Protein AF-0000000085010156 (afdb_homodimer)

pLDDT: mean 88.17, std 17.46, range [31.16, 98.5]

Sequence (154 aa):
MPATDALQPPLTKAERQICKEYGGWTNFMQSMGLKPWDSDDAEEGKAILAAFAMRDKEEEDKAANNKTNSSSGSKSGMPATDALQPPLTKAERQICKEYGGWTNFMQSMGLKPWDSDDAEEGKAILAAFAMRDKEEEDKAANNKTNSSSGSKSG

Secondary structure (DSSP, 8-state):
--GGGGGPPP--HHHHHHHHHTTSHHHHHHHTT--TTSHHHHHHHHHHHHHHHHHHHHHHHHHHHHHHHHGGGG---/--GGGGGPPP--HHHHHHHHHTTSHHHHHHHTT--TTSHHHHHHHHHHHHHHHHHHHHHHHHHHHHHHHHHGGG---

Structure (mmCIF, N/CA/C/O backbone):
data_AF-0000000085010156-model_v1
#
loop_
_entity.id
_entity.type
_entity.pdbx_description
1 polymer 'Extracellular metalloproteinase 3'
#
loop_
_atom_site.group_PDB
_atom_site.id
_atom_site.type_symbol
_atom_site.label_atom_id
_atom_site.label_alt_id
_atom_site.label_comp_id
_atom_site.label_asym_id
_atom_site.label_entity_id
_atom_site.label_seq_id
_atom_site.pdbx_PDB_ins_code
_atom_site.Cartn_x
_atom_site.Cartn_y
_atom_site.Cartn_z
_atom_site.occupancy
_atom_site.B_iso_or_equiv
_atom_site.auth_seq_id
_atom_site.auth_comp_id
_atom_site.auth_asym_id
_atom_site.auth_atom_id
_atom_site.pdbx_PDB_model_num
ATOM 1 N N . MET A 1 1 ? -19.438 7.496 12.156 1 80.25 1 MET A N 1
ATOM 2 C CA . MET A 1 1 ? -18.656 6.602 11.312 1 80.25 1 MET A CA 1
ATOM 3 C C . MET A 1 1 ? -19.547 5.867 10.32 1 80.25 1 MET A C 1
ATOM 5 O O . MET A 1 1 ? -20.656 5.469 10.648 1 80.25 1 MET A O 1
ATOM 9 N N . PRO A 1 2 ? -19.047 5.82 9.031 1 91.06 2 PRO A N 1
ATOM 10 C CA . PRO A 1 2 ? -19.891 5.09 8.078 1 91.06 2 PRO A CA 1
ATOM 11 C C . PRO A 1 2 ? -20.203 3.668 8.539 1 91.06 2 PRO A C 1
ATOM 13 O O . PRO A 1 2 ? -19.391 3.051 9.234 1 91.06 2 PRO A O 1
ATOM 16 N N . ALA A 1 3 ? -21.344 3.184 8.211 1 92.25 3 ALA A N 1
ATOM 17 C CA . ALA A 1 3 ? -21.781 1.85 8.609 1 92.25 3 ALA A CA 1
ATOM 18 C C . ALA A 1 3 ? -20.766 0.791 8.195 1 92.25 3 ALA A C 1
ATOM 20 O O . ALA A 1 3 ? -20.609 -0.225 8.875 1 92.25 3 ALA A O 1
ATOM 21 N N . THR A 1 4 ? -20.094 1.095 7.121 1 96 4 THR A N 1
ATOM 22 C CA . THR A 1 4 ? -19.172 0.103 6.57 1 96 4 THR A CA 1
ATOM 23 C C . THR A 1 4 ? -17.906 0.024 7.406 1 96 4 THR A C 1
ATOM 25 O O . THR A 1 4 ? -17.109 -0.902 7.246 1 96 4 THR A O 1
ATOM 28 N N . ASP A 1 5 ? -17.734 0.891 8.352 1 96.5 5 ASP A N 1
ATOM 29 C CA . ASP A 1 5 ? -16.625 0.756 9.289 1 96.5 5 ASP A CA 1
ATOM 30 C C . ASP A 1 5 ? -16.734 -0.538 10.094 1 96.5 5 ASP A C 1
ATOM 32 O O . ASP A 1 5 ? -15.734 -1.066 10.57 1 96.5 5 ASP A O 1
ATOM 36 N N . ALA A 1 6 ? -17.969 -1.001 10.18 1 96.38 6 ALA A N 1
ATOM 37 C CA . ALA A 1 6 ? -18.203 -2.238 10.922 1 96.38 6 ALA A CA 1
ATOM 38 C C . ALA A 1 6 ? -17.625 -3.439 10.172 1 96.38 6 ALA A C 1
ATOM 40 O O . ALA A 1 6 ? -17.484 -4.523 10.75 1 96.38 6 ALA A O 1
ATOM 41 N N . LEU A 1 7 ? -17.266 -3.268 8.906 1 97.12 7 LEU A N 1
ATOM 42 C CA . LEU A 1 7 ? -16.75 -4.344 8.07 1 97.12 7 LEU A CA 1
ATOM 43 C C . LEU A 1 7 ? -15.227 -4.395 8.148 1 97.12 7 LEU A C 1
ATOM 45 O O . LEU A 1 7 ? -14.594 -5.211 7.473 1 97.12 7 LEU A O 1
ATOM 49 N N . GLN A 1 8 ? -14.672 -3.605 9.023 1 97.38 8 GLN A N 1
ATOM 50 C CA . GLN A 1 8 ? -13.219 -3.553 9.164 1 97.38 8 GLN A CA 1
ATOM 51 C C . GLN A 1 8 ? -12.656 -4.914 9.555 1 97.38 8 GLN A C 1
ATOM 53 O O . GLN A 1 8 ? -13.109 -5.523 10.523 1 97.38 8 GLN A O 1
ATOM 58 N N . PRO A 1 9 ? -11.648 -5.406 8.781 1 97.69 9 PRO A N 1
ATOM 59 C CA . PRO A 1 9 ? -10.992 -6.652 9.18 1 97.69 9 PRO A CA 1
ATOM 60 C C . PRO A 1 9 ? -10.141 -6.492 10.438 1 97.69 9 PRO A C 1
ATOM 62 O O . PRO A 1 9 ? -9.945 -5.371 10.914 1 97.69 9 PRO A O 1
ATOM 65 N N . PRO A 1 10 ? -9.797 -7.582 11.047 1 97.38 10 PRO A N 1
ATOM 66 C CA . PRO A 1 10 ? -8.844 -7.449 12.156 1 97.38 10 PRO A CA 1
ATOM 67 C C . PRO A 1 10 ? -7.543 -6.766 11.734 1 97.38 10 PRO A C 1
ATOM 69 O O . PRO A 1 10 ? -6.969 -7.109 10.703 1 97.38 10 PRO A O 1
ATOM 72 N N . LEU A 1 11 ? -7.223 -5.844 12.523 1 98 11 LEU A N 1
ATOM 73 C CA . LEU A 1 11 ? -6.031 -5.055 12.219 1 98 11 LEU A CA 1
ATOM 74 C C . LEU A 1 11 ? -5.039 -5.113 13.375 1 98 11 LEU A C 1
ATOM 76 O O . LEU A 1 11 ? -5.438 -5.195 14.539 1 98 11 LEU A O 1
ATOM 80 N N . THR A 1 12 ? -3.748 -5.102 12.961 1 98 12 T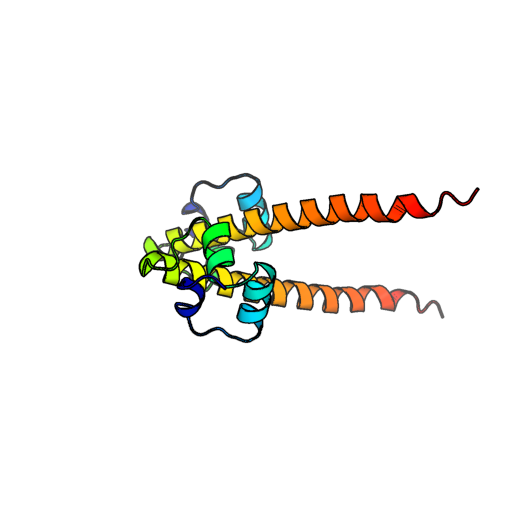HR A N 1
ATOM 81 C CA . THR A 1 12 ? -2.729 -4.859 13.977 1 98 12 THR A CA 1
ATOM 82 C C . THR A 1 12 ? -2.807 -3.428 14.492 1 98 12 THR A C 1
ATOM 84 O O . THR A 1 12 ? -3.533 -2.6 13.938 1 98 12 THR A O 1
ATOM 87 N N . LYS A 1 13 ? -2.033 -3.092 15.555 1 97.62 13 LYS A N 1
ATOM 88 C CA . LYS A 1 13 ? -1.999 -1.733 16.094 1 97.62 13 LYS A CA 1
ATOM 89 C C . LYS A 1 13 ? -1.5 -0.743 15.047 1 97.62 13 LYS A C 1
ATOM 91 O O . LYS A 1 13 ? -2.07 0.338 14.883 1 97.62 13 LYS A O 1
ATOM 96 N N . ALA A 1 14 ? -0.444 -1.107 14.336 1 97.62 14 ALA A N 1
ATOM 97 C CA . ALA A 1 14 ? 0.138 -0.242 13.312 1 97.62 14 ALA A CA 1
ATOM 98 C C . ALA A 1 14 ? -0.852 0.007 12.18 1 97.62 14 ALA A C 1
ATOM 100 O O . ALA A 1 14 ? -1.005 1.141 11.719 1 97.62 14 ALA A O 1
ATOM 101 N N . GLU A 1 15 ? -1.512 -1 11.766 1 98.44 15 GLU A N 1
ATOM 102 C CA . GLU A 1 15 ? -2.51 -0.891 10.711 1 98.44 15 GLU A CA 1
ATOM 103 C C . GLU A 1 15 ? -3.676 -0.005 11.133 1 98.44 15 GLU A C 1
ATOM 105 O O . GLU A 1 15 ? -4.164 0.811 10.352 1 98.44 15 GLU A O 1
ATOM 110 N N . ARG A 1 16 ? -4.098 -0.186 12.344 1 98 16 ARG A N 1
ATOM 111 C CA . ARG A 1 16 ? -5.207 0.59 12.883 1 98 16 ARG A CA 1
ATOM 112 C C . ARG A 1 16 ? -4.871 2.076 12.922 1 98 16 ARG A C 1
ATOM 114 O O . ARG A 1 16 ? -5.727 2.92 12.641 1 98 16 ARG A O 1
ATOM 121 N N . GLN A 1 17 ? -3.67 2.439 13.266 1 97.56 17 GLN A N 1
ATOM 122 C CA . GLN A 1 17 ? -3.236 3.832 13.305 1 97.56 17 GLN A CA 1
ATOM 123 C C . GLN A 1 17 ? -3.285 4.465 11.914 1 97.56 17 GLN A C 1
ATOM 125 O O . GLN A 1 17 ? -3.754 5.594 11.758 1 97.56 17 GLN A O 1
ATOM 130 N N . ILE A 1 18 ? -2.828 3.709 10.93 1 96.94 18 ILE A N 1
ATOM 131 C CA . ILE A 1 18 ? -2.861 4.207 9.555 1 96.94 18 ILE A CA 1
ATOM 132 C C . ILE A 1 18 ? -4.309 4.379 9.109 1 96.94 18 ILE A C 1
ATOM 134 O O . ILE A 1 18 ? -4.668 5.398 8.516 1 96.94 18 ILE A O 1
ATOM 138 N N . CYS A 1 19 ? -5.125 3.389 9.469 1 97 19 CYS A N 1
ATOM 139 C CA . CYS A 1 19 ? -6.539 3.449 9.117 1 97 19 CYS A CA 1
ATOM 140 C C . CYS A 1 19 ? -7.199 4.688 9.711 1 97 19 CYS A C 1
ATOM 142 O O . CYS A 1 19 ? -7.984 5.363 9.039 1 97 19 CYS A O 1
ATOM 144 N N . LYS A 1 20 ? -6.844 5.059 10.875 1 96.25 20 LYS A N 1
ATOM 145 C CA . LYS A 1 20 ? -7.395 6.219 11.57 1 96.25 20 LYS A CA 1
ATOM 146 C C . LYS A 1 20 ? -6.973 7.516 10.883 1 96.25 20 LYS A C 1
ATOM 148 O O . LYS A 1 20 ? -7.734 8.484 10.852 1 96.25 20 LYS A O 1
ATOM 153 N N . GLU A 1 21 ? -5.809 7.555 10.352 1 95.25 21 GLU A N 1
ATOM 154 C CA . GLU A 1 21 ? -5.312 8.734 9.656 1 95.25 21 GLU A CA 1
ATOM 155 C C . GLU A 1 21 ? -6.168 9.062 8.438 1 95.25 21 GLU A C 1
ATOM 157 O O . GLU A 1 21 ? -6.258 10.227 8.031 1 95.25 21 GLU A O 1
ATOM 162 N N . TYR A 1 22 ? -6.836 8.055 7.938 1 96.31 22 TYR A N 1
ATOM 163 C CA . TYR A 1 22 ? -7.723 8.25 6.793 1 96.31 22 TYR A CA 1
ATOM 164 C C . TYR A 1 22 ? -9.148 8.531 7.254 1 96.31 22 TYR A C 1
ATOM 166 O O . TYR A 1 22 ? -10.023 8.836 6.438 1 96.31 22 TYR A O 1
ATOM 174 N N . GLY A 1 23 ? -9.367 8.359 8.555 1 96.88 23 GLY A N 1
ATOM 175 C CA . GLY A 1 23 ? -10.695 8.586 9.094 1 96.88 23 GLY A CA 1
ATOM 176 C C . GLY A 1 23 ? -11.477 7.301 9.312 1 96.88 23 GLY A C 1
ATOM 177 O O . GLY A 1 23 ? -12.703 7.328 9.43 1 96.88 23 GLY A O 1
ATOM 178 N N . GLY A 1 24 ? -10.758 6.184 9.203 1 97.69 24 GLY A N 1
ATOM 179 C CA . GLY A 1 24 ? -11.398 4.898 9.406 1 97.69 24 GLY A CA 1
ATOM 180 C C . GLY A 1 24 ? -11.359 4.012 8.18 1 97.69 24 GLY A C 1
ATOM 181 O O . GLY A 1 24 ? -10.898 4.434 7.113 1 97.69 24 GLY A O 1
ATOM 182 N N . TRP A 1 25 ? -11.883 2.777 8.312 1 98.31 25 TRP A N 1
ATOM 183 C CA . TRP A 1 25 ? -11.805 1.737 7.289 1 98.31 25 TRP A CA 1
ATOM 184 C C . TRP A 1 25 ? -12.508 2.18 6.012 1 98.31 25 TRP A C 1
ATOM 186 O O . TRP A 1 25 ? -11.953 2.066 4.918 1 98.31 25 TRP A O 1
ATOM 196 N N . THR A 1 26 ? -13.641 2.727 6.156 1 98.25 26 THR A N 1
ATOM 197 C CA . THR A 1 26 ? -14.422 3.139 4.996 1 98.25 26 THR A CA 1
ATOM 198 C C . THR A 1 26 ? -13.688 4.223 4.211 1 98.25 26 THR A C 1
ATOM 200 O O . THR A 1 26 ? -13.562 4.133 2.988 1 98.25 26 THR A O 1
ATOM 203 N N . ASN A 1 27 ? -13.188 5.129 4.902 1 97.94 27 ASN A N 1
ATOM 204 C CA . ASN A 1 27 ? -12.469 6.223 4.254 1 97.94 27 ASN A CA 1
ATOM 205 C C . ASN A 1 27 ? -11.172 5.738 3.611 1 97.94 27 ASN A C 1
ATOM 207 O O . ASN A 1 27 ? -10.812 6.176 2.518 1 97.94 27 ASN A O 1
ATOM 211 N N . PHE A 1 28 ? -10.492 4.84 4.305 1 98.25 28 PHE A N 1
ATOM 212 C CA . PHE A 1 28 ? -9.281 4.238 3.762 1 98.25 28 PHE A CA 1
ATOM 213 C C . PHE A 1 28 ? -9.578 3.531 2.445 1 98.25 28 PHE A C 1
ATOM 215 O O . PHE A 1 28 ? -8.93 3.803 1.432 1 98.25 28 PHE A O 1
ATOM 222 N N . MET A 1 29 ? -10.602 2.713 2.424 1 98.38 29 MET A N 1
ATOM 223 C CA . MET A 1 29 ? -10.992 1.954 1.24 1 98.38 29 MET A CA 1
ATOM 224 C C . MET A 1 29 ? -11.383 2.889 0.1 1 98.38 29 MET A C 1
ATOM 226 O O . MET A 1 29 ? -10.953 2.695 -1.04 1 98.38 29 MET A O 1
ATOM 230 N N . GLN A 1 30 ? -12.078 3.922 0.424 1 97.25 30 GLN A N 1
ATOM 231 C CA . GLN A 1 30 ? -12.531 4.879 -0.584 1 97.25 30 GLN A CA 1
ATOM 232 C C . GLN A 1 30 ? -11.344 5.637 -1.185 1 97.25 30 GLN A C 1
ATOM 234 O O . GLN A 1 30 ? -11.32 5.895 -2.389 1 97.25 30 GLN A O 1
ATOM 239 N N . SER A 1 31 ? -10.375 5.965 -0.316 1 96.5 31 SER A N 1
ATOM 240 C CA . SER A 1 31 ? -9.188 6.668 -0.789 1 96.5 31 SER A CA 1
ATOM 241 C C . SER A 1 31 ? -8.422 5.836 -1.812 1 96.5 31 SER A C 1
ATOM 243 O O . SER A 1 31 ? -7.781 6.383 -2.711 1 96.5 31 SER A O 1
ATOM 245 N N . MET A 1 32 ? -8.57 4.469 -1.68 1 96.81 32 MET A N 1
ATOM 246 C CA . MET A 1 32 ? -7.875 3.549 -2.578 1 96.81 32 MET A CA 1
ATOM 247 C C . MET A 1 32 ? -8.758 3.186 -3.768 1 96.81 32 MET A C 1
ATOM 249 O O . MET A 1 32 ? -8.352 2.404 -4.629 1 96.81 32 MET A O 1
ATOM 253 N N . GLY A 1 33 ? -10.031 3.719 -3.744 1 97.06 33 GLY A N 1
ATOM 254 C CA . GLY A 1 33 ? -10.969 3.381 -4.805 1 97.06 33 GLY A CA 1
ATOM 255 C C . GLY A 1 33 ? -11.547 1.984 -4.668 1 97.06 33 GLY A C 1
ATOM 256 O O . GLY A 1 33 ? -11.93 1.366 -5.664 1 97.06 33 GLY A O 1
ATOM 257 N N . LEU A 1 34 ? -11.562 1.423 -3.461 1 97.88 34 LEU A N 1
ATOM 258 C CA . LEU A 1 34 ? -12.023 0.072 -3.16 1 97.88 34 LEU A CA 1
ATOM 259 C C . LEU A 1 34 ? -13.367 0.106 -2.445 1 97.88 34 LEU A C 1
ATOM 261 O O . LEU A 1 34 ? -13.703 1.091 -1.782 1 97.88 34 LEU A O 1
ATOM 265 N N . LYS A 1 35 ? -14.148 -0.913 -2.604 1 97.94 35 LYS A N 1
ATOM 266 C CA . LYS A 1 35 ? -15.445 -1.05 -1.957 1 97.94 35 LYS A CA 1
ATOM 267 C C . LYS A 1 35 ? -15.344 -1.872 -0.676 1 97.94 35 LYS A C 1
ATO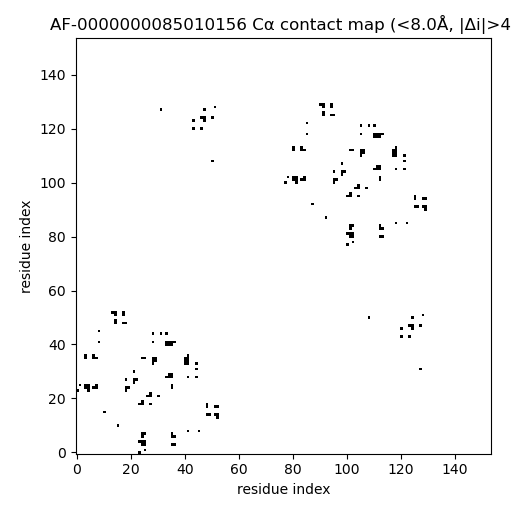M 269 O O . LYS A 1 35 ? -15.039 -3.066 -0.723 1 97.94 35 LYS A O 1
ATOM 274 N N . PRO A 1 36 ? -15.648 -1.252 0.461 1 97.94 36 PRO A N 1
ATOM 275 C CA . PRO A 1 36 ? -15.484 -1.972 1.726 1 97.94 36 PRO A CA 1
ATOM 276 C C . PRO A 1 36 ? -16.391 -3.191 1.836 1 97.94 36 PRO A C 1
ATOM 278 O O . PRO A 1 36 ? -16.109 -4.109 2.609 1 97.94 36 PRO A O 1
ATOM 281 N N . TRP A 1 37 ? -17.484 -3.285 1.024 1 97.5 37 TRP A N 1
ATOM 282 C CA . TRP A 1 37 ? -18.438 -4.379 1.128 1 97.5 37 TRP A CA 1
ATOM 283 C C . TRP A 1 37 ? -18.094 -5.5 0.154 1 97.5 37 TRP A C 1
ATOM 285 O O . TRP A 1 37 ? -18.703 -6.574 0.191 1 97.5 37 TRP A O 1
ATOM 295 N N . ASP A 1 38 ? -17.234 -5.227 -0.705 1 98.06 38 ASP A N 1
ATOM 296 C CA . ASP A 1 38 ? -16.781 -6.246 -1.645 1 98.06 38 ASP A CA 1
ATOM 297 C C . ASP A 1 38 ? -15.625 -7.055 -1.057 1 98.06 38 ASP A C 1
ATOM 299 O O . ASP A 1 38 ? -14.609 -6.492 -0.655 1 98.06 38 ASP A O 1
ATOM 303 N N . SER A 1 39 ? -15.781 -8.375 -1.086 1 97.06 39 SER A N 1
ATOM 304 C CA . SER A 1 39 ? -14.82 -9.234 -0.396 1 97.06 39 SER A CA 1
ATOM 305 C C . SER A 1 39 ? -13.438 -9.141 -1.023 1 97.06 39 SER A C 1
ATOM 307 O O . SER A 1 39 ? -12.43 -9.062 -0.313 1 97.06 39 SER A O 1
ATOM 309 N N . ASP A 1 40 ? -13.336 -9.18 -2.33 1 96.56 40 ASP A N 1
ATOM 310 C CA . ASP A 1 40 ? -12.047 -9.086 -3.018 1 96.56 40 ASP A CA 1
ATOM 311 C C . ASP A 1 40 ? -11.383 -7.738 -2.758 1 96.56 40 ASP A C 1
ATOM 313 O O . ASP A 1 40 ? -10.172 -7.676 -2.516 1 96.56 40 ASP A O 1
ATOM 317 N N . ASP A 1 41 ? -12.219 -6.676 -2.738 1 97.81 41 ASP A N 1
ATOM 318 C CA . ASP A 1 41 ? -11.703 -5.34 -2.465 1 97.81 41 ASP A CA 1
ATOM 319 C C . ASP A 1 41 ? -11.25 -5.211 -1.012 1 97.81 41 ASP A C 1
ATOM 321 O O . ASP A 1 41 ? -10.234 -4.57 -0.728 1 97.81 41 ASP A O 1
ATOM 325 N N . ALA A 1 42 ? -11.977 -5.82 -0.115 1 98.12 42 ALA A N 1
ATOM 326 C CA . ALA A 1 42 ? -11.617 -5.777 1.301 1 98.12 42 ALA A CA 1
ATOM 327 C C . ALA A 1 42 ? -10.281 -6.477 1.553 1 98.12 42 ALA A C 1
ATOM 329 O O . ALA A 1 42 ? -9.453 -5.984 2.324 1 98.12 42 ALA A O 1
ATOM 330 N N . GLU A 1 43 ? -10.07 -7.602 0.829 1 97.25 43 GLU A N 1
ATOM 331 C CA . GLU A 1 43 ? -8.805 -8.32 0.945 1 97.25 43 GLU A CA 1
ATOM 332 C C . GLU A 1 43 ? -7.645 -7.5 0.387 1 97.25 43 GLU A C 1
ATOM 334 O O . GLU A 1 43 ? -6.574 -7.434 0.994 1 97.25 43 GLU A O 1
ATOM 339 N N . GLU A 1 44 ? -7.914 -6.898 -0.71 1 97.56 44 GLU A N 1
ATOM 340 C CA . GLU A 1 44 ? -6.91 -6.023 -1.307 1 97.56 44 GLU A CA 1
ATOM 341 C C . GLU A 1 44 ? -6.605 -4.836 -0.398 1 97.56 44 GLU A C 1
ATOM 343 O O . GLU A 1 44 ? -5.441 -4.484 -0.193 1 97.56 44 GLU A O 1
ATOM 348 N N . GLY A 1 45 ? -7.609 -4.223 0.142 1 98.5 45 GLY A N 1
ATOM 349 C CA . GLY A 1 45 ? -7.434 -3.115 1.068 1 98.5 45 GLY A CA 1
ATOM 350 C C . GLY A 1 45 ? -6.617 -3.484 2.291 1 98.5 45 GLY A C 1
ATOM 351 O O . GLY A 1 45 ? -5.742 -2.723 2.715 1 98.5 45 GLY A O 1
ATOM 352 N N . LYS A 1 46 ? -6.848 -4.633 2.812 1 98.44 46 LYS A N 1
ATOM 353 C CA . LYS A 1 46 ? -6.086 -5.121 3.957 1 98.44 46 LYS A CA 1
ATOM 354 C C . LYS A 1 46 ? -4.617 -5.32 3.594 1 98.44 46 LYS A C 1
ATOM 356 O O . LYS A 1 46 ? -3.727 -5.02 4.391 1 98.44 46 LYS A O 1
ATOM 361 N N . ALA A 1 47 ? -4.371 -5.848 2.387 1 98 47 ALA A N 1
ATOM 362 C CA . ALA A 1 47 ? -3 -6.059 1.923 1 98 47 ALA A CA 1
ATOM 363 C C . ALA A 1 47 ? -2.264 -4.73 1.771 1 98 47 ALA A C 1
ATOM 365 O O . ALA A 1 47 ? -1.089 -4.617 2.127 1 98 47 ALA A O 1
ATOM 366 N N . ILE A 1 48 ? -2.979 -3.742 1.28 1 98.5 48 ILE A N 1
ATOM 367 C CA . ILE A 1 48 ? -2.396 -2.416 1.107 1 98.5 48 ILE A CA 1
ATOM 368 C C . ILE A 1 48 ? -2.07 -1.814 2.473 1 98.5 48 ILE A C 1
ATOM 370 O O . ILE A 1 48 ? -0.97 -1.297 2.682 1 98.5 48 ILE A O 1
ATOM 374 N N . LEU A 1 49 ? -2.99 -1.943 3.326 1 98.44 49 LEU A N 1
ATOM 375 C CA . LEU A 1 49 ? -2.809 -1.408 4.672 1 98.44 49 LEU A CA 1
ATOM 376 C C . LEU A 1 49 ? -1.625 -2.074 5.367 1 98.44 49 LEU A C 1
ATOM 378 O O . LEU A 1 49 ? -0.818 -1.4 6.012 1 98.44 49 LEU A O 1
ATOM 382 N N . ALA A 1 50 ? -1.516 -3.342 5.227 1 98.25 50 ALA A N 1
ATOM 383 C CA . ALA A 1 50 ? -0.388 -4.074 5.793 1 98.25 50 ALA A CA 1
ATOM 384 C C . ALA A 1 50 ? 0.932 -3.609 5.184 1 98.25 50 ALA A C 1
ATOM 386 O O . ALA A 1 50 ? 1.936 -3.479 5.891 1 98.25 50 ALA A O 1
ATOM 387 N N . ALA A 1 51 ? 0.924 -3.371 3.977 1 98.31 51 ALA A N 1
ATOM 388 C CA . ALA A 1 51 ? 2.117 -2.896 3.279 1 98.31 51 ALA A CA 1
ATOM 389 C C . ALA A 1 51 ? 2.516 -1.505 3.76 1 98.31 51 ALA A C 1
ATOM 391 O O . ALA A 1 51 ? 3.703 -1.212 3.918 1 98.31 51 ALA A O 1
ATOM 392 N N . PHE A 1 52 ? 1.498 -0.624 3.977 1 98.12 52 PHE A N 1
ATOM 393 C CA . PHE A 1 52 ? 1.776 0.691 4.543 1 98.12 52 PHE A CA 1
ATOM 394 C C . PHE A 1 52 ? 2.467 0.565 5.895 1 98.12 52 PHE A C 1
ATOM 396 O O . PHE A 1 52 ? 3.463 1.243 6.156 1 98.12 52 PHE A O 1
ATOM 403 N N . ALA A 1 53 ? 1.963 -0.297 6.66 1 97.69 53 ALA A N 1
ATOM 404 C CA . ALA A 1 53 ? 2.516 -0.489 8 1 97.69 53 ALA A CA 1
ATOM 405 C C . ALA A 1 53 ? 3.959 -0.98 7.93 1 97.69 53 ALA A C 1
ATOM 407 O O . ALA A 1 53 ? 4.816 -0.522 8.695 1 97.69 53 ALA A O 1
ATOM 408 N N . MET A 1 54 ? 4.215 -1.896 7.066 1 95.94 54 MET A N 1
ATOM 409 C CA . MET A 1 54 ? 5.562 -2.432 6.883 1 95.94 54 MET A CA 1
ATOM 410 C C . MET A 1 54 ? 6.52 -1.342 6.414 1 95.94 54 MET A C 1
ATOM 412 O O . MET A 1 54 ? 7.633 -1.224 6.934 1 95.94 54 MET A O 1
ATOM 416 N N . ARG A 1 55 ? 6.051 -0.565 5.504 1 95.38 55 ARG A N 1
ATOM 417 C CA . ARG A 1 55 ? 6.891 0.5 4.961 1 95.38 55 ARG A CA 1
ATOM 418 C C . ARG A 1 55 ? 7.199 1.55 6.023 1 95.38 55 ARG A C 1
ATOM 420 O O . ARG A 1 55 ? 8.328 2.041 6.109 1 95.38 55 ARG A O 1
ATOM 427 N N . ASP A 1 56 ? 6.223 1.909 6.832 1 94.81 56 ASP A N 1
ATOM 428 C CA . ASP A 1 56 ? 6.43 2.887 7.895 1 94.81 56 ASP A CA 1
ATOM 429 C C . ASP A 1 56 ? 7.457 2.387 8.906 1 94.81 56 ASP A C 1
ATOM 431 O O . ASP A 1 56 ? 8.281 3.162 9.391 1 94.81 56 ASP A O 1
ATOM 435 N N . LYS A 1 57 ? 7.391 1.178 9.164 1 93.25 57 LYS A N 1
ATOM 436 C CA . LYS A 1 57 ? 8.352 0.596 10.102 1 93.25 57 LYS A CA 1
ATOM 437 C C . LYS A 1 57 ? 9.766 0.658 9.547 1 93.25 57 LYS A C 1
ATOM 439 O O . LYS A 1 57 ? 10.719 0.954 10.281 1 93.25 57 LYS A O 1
ATOM 444 N N . GLU A 1 58 ? 9.945 0.414 8.312 1 90.06 58 GLU A N 1
ATOM 445 C CA . GLU A 1 58 ? 11.25 0.45 7.668 1 90.06 58 GLU A CA 1
ATOM 446 C C . GLU A 1 58 ? 11.828 1.864 7.66 1 90.06 58 GLU A C 1
ATOM 448 O O . GLU A 1 58 ? 13.031 2.053 7.855 1 90.06 58 GLU A O 1
ATOM 453 N N . GLU A 1 59 ? 10.969 2.801 7.402 1 88.31 59 GLU A N 1
ATOM 454 C CA . GLU A 1 59 ? 11.398 4.195 7.379 1 88.31 59 GLU A CA 1
ATOM 455 C C . GLU A 1 59 ? 11.844 4.656 8.766 1 88.31 59 GLU A C 1
ATOM 457 O O . GLU A 1 59 ? 12.797 5.422 8.898 1 88.31 59 GLU A O 1
ATOM 462 N N . GLU A 1 60 ? 11.125 4.215 9.719 1 88.5 60 GLU A N 1
ATOM 463 C CA . GLU A 1 60 ? 11.492 4.555 11.094 1 88.5 60 GLU A CA 1
ATOM 464 C C . GLU A 1 60 ? 12.852 3.967 11.461 1 88.5 60 GLU A C 1
ATOM 466 O O . GLU A 1 60 ? 13.648 4.617 12.133 1 88.5 60 GLU A O 1
ATOM 471 N N . ASP A 1 61 ? 13.094 2.758 11.008 1 86.62 61 ASP A N 1
ATOM 472 C CA . ASP A 1 61 ? 14.344 2.07 11.297 1 86.62 61 ASP A CA 1
ATOM 473 C C . ASP A 1 61 ? 15.523 2.738 10.586 1 86.62 61 ASP A C 1
ATOM 475 O O . ASP A 1 61 ? 16.609 2.846 11.148 1 86.62 61 ASP A O 1
ATOM 479 N N . LYS A 1 62 ? 15.336 3.184 9.445 1 83.25 62 LYS A N 1
ATOM 480 C CA . LYS A 1 62 ? 16.375 3.887 8.695 1 83.25 62 LYS A CA 1
ATOM 481 C C . LYS A 1 62 ? 16.703 5.227 9.344 1 83.25 62 LYS A C 1
ATOM 483 O O . LYS A 1 62 ? 17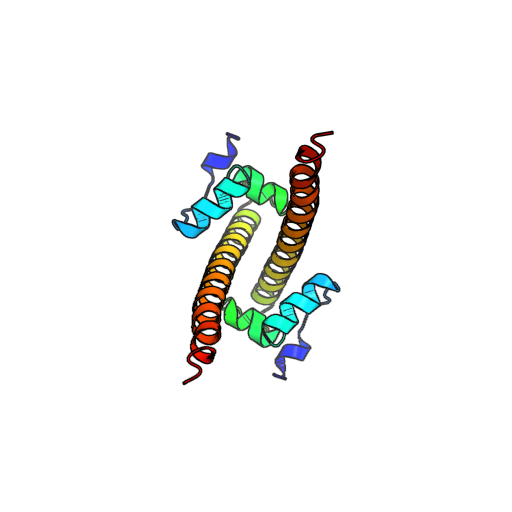.875 5.629 9.391 1 83.25 62 LYS A O 1
ATOM 488 N N . ALA A 1 63 ? 15.672 5.895 9.797 1 79.19 63 ALA A N 1
ATOM 489 C CA . ALA A 1 63 ? 15.859 7.195 10.438 1 79.19 63 ALA A CA 1
ATOM 490 C C . ALA A 1 63 ? 16.609 7.051 11.758 1 79.19 63 ALA A C 1
ATOM 492 O O . ALA A 1 63 ? 17.422 7.902 12.117 1 79.19 63 ALA A O 1
ATOM 493 N N . ALA A 1 64 ? 16.375 6.012 12.367 1 81.56 64 ALA A N 1
ATOM 494 C CA . ALA A 1 64 ? 17.031 5.777 13.648 1 81.56 64 ALA A CA 1
ATOM 495 C C . ALA A 1 64 ? 18.5 5.41 13.461 1 81.56 64 ALA A C 1
ATOM 497 O O . ALA A 1 64 ? 19.359 5.816 14.242 1 81.56 64 ALA A O 1
ATOM 498 N N . ASN A 1 65 ? 18.688 4.727 12.398 1 76.25 65 ASN A N 1
ATOM 499 C CA . ASN A 1 65 ? 20.062 4.312 12.117 1 76.25 65 ASN A CA 1
ATOM 500 C C . ASN A 1 65 ? 20.875 5.457 11.531 1 76.25 65 ASN A C 1
ATOM 502 O O . ASN A 1 65 ? 22.094 5.516 11.711 1 76.25 65 ASN A O 1
ATOM 506 N N . ASN A 1 66 ? 20.234 6.25 10.766 1 62.62 66 ASN A N 1
ATOM 507 C CA . ASN A 1 66 ? 20.969 7.398 10.227 1 62.62 66 ASN A CA 1
ATOM 508 C C . ASN A 1 66 ? 21.266 8.43 11.312 1 62.62 66 ASN A C 1
ATOM 510 O O . ASN A 1 66 ? 22.219 9.203 11.188 1 62.62 66 ASN A O 1
ATOM 514 N N . LYS A 1 67 ? 20.5 8.57 12.219 1 59.88 67 LYS A N 1
ATOM 515 C CA . LYS A 1 67 ? 20.812 9.477 13.328 1 59.88 67 LYS A CA 1
ATOM 516 C C . LYS A 1 67 ? 22.078 9.047 14.062 1 59.88 67 LYS A C 1
ATOM 518 O O . LYS A 1 67 ? 22.781 9.883 14.617 1 59.88 67 LYS A O 1
ATOM 523 N N . THR A 1 68 ? 22.266 7.809 14.109 1 53.75 68 THR A N 1
ATOM 524 C CA . THR A 1 68 ? 23.453 7.41 14.859 1 53.75 68 THR A CA 1
ATOM 525 C C . THR A 1 68 ? 24.719 7.715 14.062 1 53.75 68 THR A C 1
ATOM 527 O O . THR A 1 68 ? 25.812 7.832 14.633 1 53.75 68 THR A O 1
ATOM 530 N N . ASN A 1 69 ? 24.656 7.664 12.781 1 47.38 69 ASN A N 1
ATOM 531 C CA . ASN A 1 69 ? 25.938 7.871 12.109 1 47.38 69 ASN A CA 1
ATOM 532 C C . ASN A 1 69 ? 26.328 9.352 12.102 1 47.38 69 ASN A C 1
ATOM 534 O O . ASN A 1 69 ? 27.406 9.703 11.617 1 47.38 69 ASN A O 1
ATOM 538 N N . SER A 1 70 ? 25.359 10.172 12.234 1 55.78 70 SER A N 1
ATOM 539 C CA . SER A 1 70 ? 25.797 11.562 12.102 1 55.78 70 SER A CA 1
ATOM 540 C C . SER A 1 70 ? 26.641 12 13.297 1 55.78 70 SER A C 1
ATOM 542 O O . SER A 1 70 ? 27.297 13.039 13.25 1 55.78 70 SER A O 1
ATOM 544 N N . SER A 1 71 ? 26.297 11.445 14.406 1 49.84 71 SER A N 1
ATOM 545 C CA . SER A 1 71 ? 26.875 12.156 15.531 1 49.84 71 SER A CA 1
ATOM 546 C C . SER A 1 71 ? 28.359 11.844 15.688 1 49.84 71 SER A C 1
ATOM 548 O O . SER A 1 71 ? 29.047 12.414 16.547 1 49.84 71 SER A O 1
ATOM 550 N N . SER A 1 72 ? 28.734 10.734 15.07 1 50.34 72 SER A N 1
ATOM 551 C CA . SER A 1 72 ? 30.016 10.453 15.688 1 50.34 72 SER A CA 1
ATOM 552 C C . SER A 1 72 ? 31.094 11.414 15.188 1 50.34 72 SER A C 1
ATOM 554 O O . SER A 1 72 ? 32.281 11.25 15.492 1 50.34 72 SER A O 1
ATOM 556 N N . GLY A 1 73 ? 30.844 12.125 14.188 1 43.47 73 GLY A N 1
ATOM 557 C CA . GLY A 1 73 ? 32.094 12.688 13.695 1 43.47 73 GLY A CA 1
ATOM 558 C C . GLY A 1 73 ? 32.656 13.766 14.609 1 43.47 73 GLY A C 1
ATOM 559 O O . GLY A 1 73 ? 33.688 14.359 14.305 1 43.47 73 GLY A O 1
ATOM 560 N N . SER A 1 74 ? 31.781 14.43 15.367 1 49.03 74 SER A N 1
ATOM 561 C CA . SER A 1 74 ? 32.375 15.703 15.797 1 49.03 74 SER A CA 1
ATOM 562 C C . SER A 1 74 ? 33.344 15.508 16.938 1 49.03 74 SER A C 1
ATOM 564 O O . SER A 1 74 ? 33.656 16.453 17.672 1 49.03 74 SER A O 1
ATOM 566 N N . LYS A 1 75 ? 33.625 14.227 17.312 1 45.34 75 LYS A N 1
ATOM 567 C CA . LYS A 1 75 ? 34.531 14.352 18.453 1 45.34 75 LYS A CA 1
ATOM 568 C C . LYS A 1 75 ? 35.906 14.859 18.016 1 45.34 75 LYS A C 1
ATOM 570 O O . LYS A 1 75 ? 36.625 14.148 17.328 1 45.34 75 LYS A O 1
ATOM 575 N N . SER A 1 76 ? 36.031 16.047 17.312 1 45.28 76 SER A N 1
ATOM 576 C CA . SER A 1 76 ? 37.375 16.625 17.234 1 45.28 76 SER A CA 1
ATOM 577 C C . SER A 1 76 ? 38.031 16.688 18.609 1 45.28 76 SER A C 1
ATOM 579 O O . SER A 1 76 ? 37.406 17.125 19.578 1 45.28 76 SER A O 1
ATOM 581 N N . GLY A 1 77 ? 39.062 15.844 18.922 1 32.41 77 GLY A N 1
ATOM 582 C CA . GLY A 1 77 ? 40.25 16.188 19.719 1 32.41 77 GLY A CA 1
ATOM 583 C C . GLY A 1 77 ? 40.844 17.547 19.359 1 32.41 77 GLY A C 1
ATOM 584 O O . GLY A 1 77 ? 40.625 18.031 18.25 1 32.41 77 GLY A O 1
ATOM 585 N N . MET B 1 1 ? 20.109 -7.758 -12.469 1 79.31 1 MET B N 1
ATOM 586 C CA . MET B 1 1 ? 18.703 -7.746 -12.07 1 79.31 1 MET B CA 1
ATOM 587 C C . MET B 1 1 ? 18.078 -9.133 -12.188 1 79.31 1 MET B C 1
ATOM 589 O O . MET B 1 1 ? 18.391 -9.883 -13.117 1 79.31 1 MET B O 1
ATOM 593 N N . PRO B 1 2 ? 17.344 -9.477 -11.133 1 91.12 2 PRO B N 1
ATOM 594 C CA . PRO B 1 2 ? 16.734 -10.805 -11.266 1 91.12 2 PRO B CA 1
ATOM 595 C C . PRO B 1 2 ? 15.906 -10.953 -12.539 1 91.12 2 PRO B C 1
ATOM 597 O O . PRO B 1 2 ? 15.344 -9.969 -13.031 1 91.12 2 PRO B O 1
ATOM 600 N N . ALA B 1 3 ? 15.867 -12.125 -13.078 1 91.56 3 ALA B N 1
ATOM 601 C CA . ALA B 1 3 ? 15.148 -12.398 -14.32 1 91.56 3 ALA B CA 1
ATOM 602 C C . ALA B 1 3 ? 13.695 -11.961 -14.219 1 91.56 3 ALA B C 1
ATOM 604 O O . ALA B 1 3 ? 13.094 -11.547 -15.211 1 91.56 3 ALA B O 1
ATOM 605 N N . THR B 1 4 ? 13.203 -12 -13.023 1 95.81 4 THR B N 1
ATOM 606 C CA . THR B 1 4 ? 11.789 -11.703 -12.836 1 95.81 4 THR B CA 1
ATOM 607 C C . THR B 1 4 ? 11.531 -10.203 -12.914 1 95.81 4 THR B C 1
ATOM 609 O O . THR B 1 4 ? 10.383 -9.773 -13.008 1 95.81 4 THR B O 1
ATOM 612 N N . ASP B 1 5 ? 12.539 -9.43 -12.953 1 96.38 5 ASP B N 1
ATOM 613 C CA . ASP B 1 5 ? 12.352 -8.008 -13.195 1 96.38 5 ASP B CA 1
ATOM 614 C C . ASP B 1 5 ? 11.703 -7.766 -14.562 1 96.38 5 ASP B C 1
ATOM 616 O O . ASP B 1 5 ? 11.055 -6.742 -14.773 1 96.38 5 ASP B O 1
ATOM 620 N N . ALA B 1 6 ? 11.922 -8.742 -15.422 1 96.38 6 ALA B N 1
ATOM 621 C CA . ALA B 1 6 ? 11.344 -8.633 -16.766 1 96.38 6 ALA B CA 1
ATOM 622 C C . ALA B 1 6 ? 9.828 -8.75 -16.719 1 96.38 6 ALA B C 1
ATOM 624 O O . ALA B 1 6 ? 9.141 -8.422 -17.688 1 96.38 6 ALA B O 1
ATOM 625 N N . LEU B 1 7 ? 9.273 -9.203 -15.594 1 97.12 7 LEU B N 1
ATOM 626 C CA . LEU B 1 7 ? 7.836 -9.406 -15.438 1 97.12 7 LEU B CA 1
ATOM 627 C C . LEU B 1 7 ? 7.172 -8.148 -14.875 1 97.12 7 LEU B C 1
ATOM 629 O O . LEU B 1 7 ? 5.961 -8.141 -14.625 1 97.12 7 LEU B O 1
ATOM 633 N N . GLN B 1 8 ? 7.941 -7.109 -14.773 1 97.31 8 GLN B N 1
ATOM 634 C CA . GLN B 1 8 ? 7.414 -5.867 -14.219 1 97.31 8 GLN B CA 1
ATOM 635 C C . GLN B 1 8 ? 6.25 -5.34 -15.055 1 97.31 8 GLN B C 1
ATOM 637 O O . GLN B 1 8 ? 6.367 -5.199 -16.266 1 97.31 8 GLN B O 1
ATOM 642 N N . PRO B 1 9 ? 5.094 -5.043 -14.391 1 97.69 9 PRO B N 1
ATOM 643 C CA . PRO B 1 9 ? 3.988 -4.418 -15.125 1 97.69 9 PRO B CA 1
ATOM 644 C C . PRO B 1 9 ? 4.289 -2.977 -15.523 1 97.69 9 PRO B C 1
ATOM 6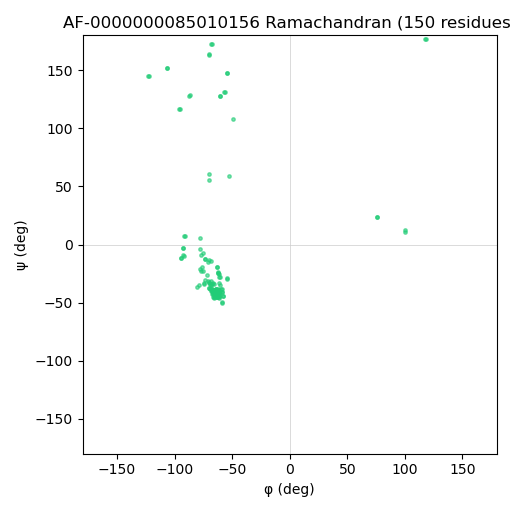46 O O . PRO B 1 9 ? 5.293 -2.408 -15.094 1 97.69 9 PRO B O 1
ATOM 649 N N . PRO B 1 10 ? 3.525 -2.484 -16.438 1 97.25 10 PRO B N 1
ATOM 650 C CA . PRO B 1 10 ? 3.695 -1.056 -16.719 1 97.25 10 PRO B CA 1
ATOM 651 C C . PRO B 1 10 ? 3.504 -0.19 -15.469 1 97.25 10 PRO B C 1
ATOM 653 O O . PRO B 1 10 ? 2.541 -0.382 -14.727 1 97.25 10 PRO B O 1
ATOM 656 N N . LEU B 1 11 ? 4.426 0.638 -15.312 1 97.94 11 LEU B N 1
ATOM 657 C CA . LEU B 1 11 ? 4.41 1.498 -14.141 1 97.94 11 LEU B CA 1
ATOM 658 C C . LEU B 1 11 ? 4.418 2.969 -14.539 1 97.94 11 LEU B C 1
ATOM 660 O O . LEU B 1 11 ? 5.016 3.338 -15.555 1 97.94 11 LEU B O 1
ATOM 664 N N . THR B 1 12 ? 3.688 3.762 -13.703 1 98.06 12 THR B N 1
ATOM 665 C CA . THR B 1 12 ? 3.869 5.203 -13.82 1 98.06 12 THR B CA 1
ATOM 666 C C . THR B 1 12 ? 5.266 5.613 -13.367 1 98.06 12 THR B C 1
ATOM 668 O O . THR B 1 12 ? 6.012 4.793 -12.82 1 98.06 12 THR B O 1
ATOM 671 N N . LYS B 1 13 ? 5.652 6.902 -13.562 1 97.69 13 LYS B N 1
ATOM 672 C CA . LYS B 1 13 ? 6.945 7.406 -13.117 1 97.69 13 LYS B CA 1
ATOM 673 C C . LYS B 1 13 ? 7.082 7.293 -11.602 1 97.69 13 LYS B C 1
ATOM 675 O O . LYS B 1 13 ? 8.125 6.867 -11.094 1 97.69 13 LYS B O 1
ATOM 680 N 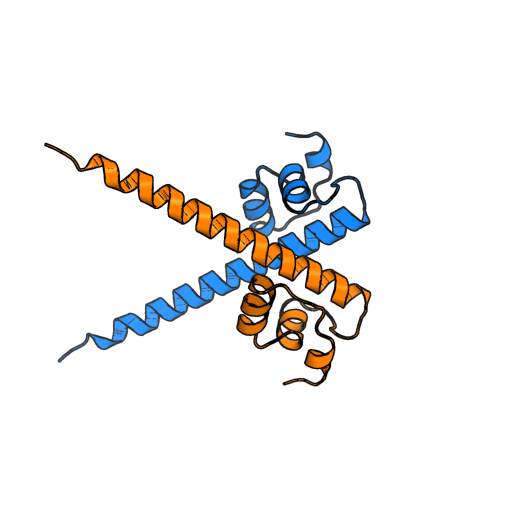N . ALA B 1 14 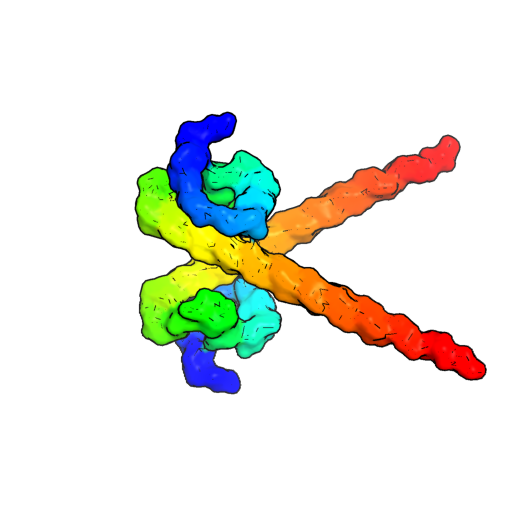? 6.051 7.656 -10.867 1 97.62 14 ALA B N 1
ATOM 681 C CA . ALA B 1 14 ? 6.062 7.613 -9.406 1 97.62 14 ALA B CA 1
ATOM 682 C C . ALA B 1 14 ? 6.207 6.18 -8.906 1 97.62 14 ALA B C 1
ATOM 684 O O . ALA B 1 14 ? 6.984 5.91 -7.988 1 97.62 14 ALA B O 1
ATOM 685 N N . GLU B 1 15 ? 5.504 5.289 -9.5 1 98.44 15 GLU B N 1
ATOM 686 C CA . GLU B 1 15 ? 5.578 3.879 -9.133 1 98.44 15 GLU B CA 1
ATOM 687 C C . GLU B 1 15 ? 6.965 3.309 -9.406 1 98.44 15 GLU B C 1
ATOM 689 O O . GLU B 1 15 ? 7.496 2.543 -8.602 1 98.44 15 GLU B O 1
ATOM 694 N N . ARG B 1 16 ? 7.504 3.68 -10.516 1 98 16 ARG B N 1
ATOM 695 C CA . ARG B 1 16 ? 8.828 3.203 -10.906 1 98 16 ARG B CA 1
ATOM 696 C C . ARG B 1 16 ? 9.891 3.662 -9.906 1 98 16 ARG B C 1
ATOM 698 O O . ARG B 1 16 ? 10.812 2.912 -9.594 1 98 16 ARG B O 1
ATOM 705 N N . GLN B 1 17 ? 9.812 4.863 -9.406 1 97.56 17 GLN B N 1
ATOM 706 C CA . GLN B 1 17 ? 10.758 5.391 -8.422 1 97.56 17 GLN B CA 1
ATOM 707 C C . GLN B 1 17 ? 10.695 4.594 -7.121 1 97.56 17 GLN B C 1
ATOM 709 O O . GLN B 1 17 ? 11.734 4.258 -6.547 1 97.56 17 GLN B O 1
ATOM 714 N N . ILE B 1 18 ? 9.484 4.293 -6.695 1 96.94 18 ILE B N 1
ATOM 715 C CA . ILE B 1 18 ? 9.32 3.504 -5.48 1 96.94 18 ILE B CA 1
ATOM 716 C C . ILE B 1 18 ? 9.891 2.102 -5.691 1 96.94 18 ILE B C 1
ATOM 718 O O . ILE B 1 18 ? 10.609 1.579 -4.84 1 96.94 18 ILE B O 1
ATOM 722 N N . CYS B 1 19 ? 9.602 1.554 -6.875 1 97.06 19 CYS B N 1
ATOM 723 C CA . CYS B 1 19 ? 10.109 0.226 -7.207 1 97.06 19 CYS B CA 1
ATOM 724 C C . CYS B 1 19 ? 11.633 0.196 -7.16 1 97.06 19 CYS B C 1
ATOM 726 O O . CYS B 1 19 ? 12.227 -0.752 -6.645 1 97.06 19 CYS B O 1
ATOM 728 N N . LYS B 1 20 ? 12.258 1.223 -7.598 1 96.31 20 LYS B N 1
ATOM 729 C CA . LYS B 1 20 ? 13.711 1.328 -7.617 1 96.31 20 LYS B CA 1
ATOM 730 C C . LYS B 1 20 ? 14.281 1.399 -6.203 1 96.31 20 LYS B C 1
ATOM 732 O O . LYS B 1 20 ? 15.367 0.882 -5.938 1 96.31 20 LYS B O 1
ATOM 737 N N . GLU B 1 21 ? 13.594 2.006 -5.305 1 95.19 21 GLU B N 1
ATOM 738 C CA . GLU B 1 21 ? 14.031 2.125 -3.92 1 95.19 21 GLU B CA 1
ATOM 739 C C . GLU B 1 21 ? 14.148 0.755 -3.258 1 95.19 21 GLU B C 1
ATOM 741 O O . GLU B 1 21 ? 14.938 0.572 -2.33 1 95.19 21 GLU B O 1
ATOM 746 N N . TYR B 1 22 ? 13.406 -0.184 -3.787 1 96.31 22 TYR B N 1
ATOM 747 C CA . TYR B 1 22 ? 13.461 -1.547 -3.271 1 96.31 22 TYR B CA 1
ATOM 748 C C . TYR B 1 22 ? 14.492 -2.375 -4.023 1 96.31 22 TYR B C 1
ATOM 750 O O . TYR B 1 22 ? 14.766 -3.521 -3.66 1 96.31 22 TYR B O 1
ATOM 758 N N . GLY B 1 23 ? 15 -1.797 -5.125 1 96.88 23 GLY B N 1
ATOM 759 C CA . GLY B 1 23 ? 15.977 -2.508 -5.934 1 96.88 23 GLY B CA 1
ATOM 760 C C . GLY B 1 23 ? 15.375 -3.154 -7.168 1 96.88 23 GLY B C 1
ATOM 761 O O . GLY B 1 23 ? 15.977 -4.059 -7.754 1 96.88 23 GLY B O 1
ATOM 762 N N . GLY B 1 24 ? 14.141 -2.756 -7.449 1 97.62 24 GLY B N 1
ATOM 763 C CA . GLY B 1 24 ? 13.477 -3.303 -8.617 1 97.62 24 GLY B CA 1
ATOM 764 C C . GLY B 1 24 ? 12.227 -4.098 -8.281 1 97.62 24 GLY B C 1
ATOM 765 O O . GLY B 1 24 ? 11.922 -4.312 -7.105 1 97.62 24 GLY B O 1
ATOM 766 N N . TRP B 1 25 ? 11.523 -4.57 -9.328 1 98.31 25 TRP B N 1
ATOM 767 C CA . TRP B 1 25 ? 10.227 -5.234 -9.203 1 98.31 25 TRP B CA 1
ATOM 768 C C . TRP B 1 25 ? 10.352 -6.504 -8.367 1 98.31 25 TRP B C 1
ATOM 770 O O . TRP B 1 25 ? 9.555 -6.727 -7.449 1 98.31 25 TRP B O 1
ATOM 780 N N . THR B 1 26 ? 11.32 -7.285 -8.633 1 98.31 26 THR B N 1
ATOM 781 C CA . THR B 1 26 ? 11.5 -8.547 -7.926 1 98.31 26 THR B CA 1
ATOM 782 C C . THR B 1 26 ? 11.727 -8.312 -6.438 1 98.31 26 THR B C 1
ATOM 784 O O . THR B 1 26 ? 11.078 -8.945 -5.598 1 98.31 26 THR B O 1
ATOM 787 N N . ASN B 1 27 ? 12.523 -7.375 -6.148 1 97.88 27 ASN B N 1
ATOM 788 C CA . ASN B 1 27 ? 12.82 -7.066 -4.754 1 97.88 27 ASN B CA 1
ATOM 789 C C . ASN B 1 27 ? 11.609 -6.473 -4.043 1 97.88 27 ASN B C 1
ATOM 791 O O . ASN B 1 27 ? 11.344 -6.789 -2.883 1 97.88 27 ASN B O 1
ATOM 795 N N . PHE B 1 28 ? 10.898 -5.613 -4.77 1 98.25 28 PHE B N 1
ATOM 796 C CA . PHE B 1 28 ? 9.672 -5.039 -4.23 1 98.25 28 PHE B CA 1
ATOM 797 C C . PHE B 1 28 ? 8.672 -6.137 -3.881 1 98.25 28 PHE B C 1
ATOM 799 O O . PHE B 1 28 ? 8.188 -6.203 -2.748 1 98.25 28 PHE B O 1
ATOM 806 N N . MET B 1 29 ? 8.422 -7.031 -4.793 1 98.44 29 MET B N 1
ATOM 807 C CA . MET B 1 29 ? 7.484 -8.133 -4.598 1 98.44 29 MET B CA 1
ATOM 808 C C . MET B 1 29 ? 7.918 -9.016 -3.432 1 98.44 29 MET B C 1
ATOM 810 O O . MET B 1 29 ? 7.102 -9.383 -2.586 1 98.44 29 MET B O 1
ATOM 814 N N . GLN B 1 30 ? 9.203 -9.281 -3.328 1 97.25 30 GLN B N 1
ATOM 815 C CA . GLN B 1 30 ? 9.734 -10.125 -2.264 1 97.25 30 GLN B CA 1
ATOM 816 C C . GLN B 1 30 ? 9.578 -9.461 -0.901 1 97.25 30 GLN B C 1
ATOM 818 O O . GLN B 1 30 ? 9.258 -10.125 0.089 1 97.25 30 GLN B O 1
ATOM 823 N N . SER B 1 31 ? 9.797 -8.133 -0.879 1 96.44 31 SER B N 1
ATOM 824 C CA . SER B 1 31 ? 9.648 -7.383 0.366 1 96.44 31 SER B CA 1
ATOM 825 C C . SER B 1 31 ? 8.219 -7.484 0.901 1 96.44 31 SER B C 1
ATOM 827 O O . SER B 1 31 ? 8.008 -7.445 2.113 1 96.44 31 SER B O 1
ATOM 829 N N . MET B 1 32 ? 7.246 -7.676 -0.064 1 96.75 32 MET B N 1
ATOM 830 C CA . MET B 1 32 ? 5.836 -7.758 0.302 1 96.75 32 MET B CA 1
ATOM 831 C C . MET B 1 32 ? 5.418 -9.211 0.522 1 96.75 32 MET B C 1
ATOM 833 O O . MET B 1 32 ? 4.254 -9.484 0.823 1 96.75 32 MET B O 1
ATOM 837 N N . GLY B 1 33 ? 6.414 -10.156 0.275 1 97.06 33 GLY B N 1
ATOM 838 C CA . GLY B 1 33 ? 6.094 -11.57 0.404 1 97.06 33 GLY B CA 1
ATOM 839 C C . GLY B 1 33 ? 5.281 -12.109 -0.759 1 97.06 33 GLY B C 1
ATOM 840 O O . GLY B 1 33 ? 4.527 -13.07 -0.604 1 97.06 33 GLY B O 1
ATOM 841 N N . LEU B 1 34 ? 5.34 -11.484 -1.932 1 97.88 34 LEU B N 1
ATOM 842 C CA . LEU B 1 34 ? 4.586 -11.82 -3.133 1 97.88 34 LEU B CA 1
ATOM 843 C C . LEU B 1 34 ? 5.488 -12.469 -4.18 1 97.88 34 LEU B C 1
ATOM 845 O O . LEU B 1 34 ? 6.699 -12.227 -4.188 1 97.88 34 LEU B O 1
ATOM 849 N N . LYS B 1 35 ? 4.93 -13.297 -5 1 98.12 35 LYS B N 1
ATOM 850 C CA . LYS B 1 35 ? 5.648 -13.969 -6.082 1 98.12 35 LYS B CA 1
ATOM 851 C C . LYS B 1 35 ? 5.492 -13.211 -7.398 1 98.12 35 LYS B C 1
ATOM 853 O O . LYS B 1 35 ? 4.391 -13.133 -7.945 1 98.12 35 LYS B O 1
ATOM 858 N N . PRO B 1 36 ? 6.613 -12.703 -7.934 1 97.81 36 PRO B N 1
ATOM 859 C CA . PRO B 1 36 ? 6.504 -11.906 -9.156 1 97.81 36 PRO B CA 1
ATOM 860 C C . PRO B 1 36 ? 5.973 -12.703 -10.336 1 97.81 36 PRO B C 1
ATOM 862 O O . PRO B 1 36 ? 5.441 -12.125 -11.289 1 97.81 36 PRO B O 1
ATOM 865 N N . TRP B 1 37 ? 6.031 -14.047 -10.32 1 97.5 37 TRP B N 1
ATOM 866 C CA . TRP B 1 37 ? 5.617 -14.867 -11.453 1 97.5 37 TRP B CA 1
ATOM 867 C C . TRP B 1 37 ? 4.164 -15.305 -11.297 1 97.5 37 TRP B C 1
ATOM 869 O O . TRP B 1 37 ? 3.588 -15.898 -12.219 1 97.5 37 TRP B O 1
ATOM 879 N N . ASP B 1 38 ? 3.645 -15.109 -10.203 1 98.12 38 ASP B N 1
ATOM 880 C CA . ASP B 1 38 ? 2.238 -15.422 -9.961 1 98.12 38 ASP B CA 1
ATOM 881 C C . ASP B 1 38 ? 1.341 -14.25 -10.352 1 98.12 38 ASP B C 1
ATOM 883 O O . ASP B 1 38 ? 1.521 -13.141 -9.852 1 98.12 38 ASP B O 1
ATOM 887 N N . SER B 1 39 ? 0.335 -14.539 -11.156 1 97.06 39 SER B N 1
ATOM 888 C CA . SER B 1 39 ? -0.473 -13.461 -11.727 1 97.06 39 SER B CA 1
ATOM 889 C C . SER B 1 39 ? -1.255 -12.727 -10.648 1 97.06 39 SER B C 1
ATOM 891 O O . SER B 1 39 ? -1.332 -11.492 -10.664 1 97.06 39 SER B O 1
ATOM 893 N N . ASP B 1 40 ? -1.881 -13.43 -9.734 1 96.62 40 ASP B N 1
ATOM 894 C CA . ASP B 1 40 ? -2.648 -12.812 -8.656 1 96.62 40 ASP B CA 1
ATOM 895 C C . ASP B 1 40 ? -1.749 -11.969 -7.754 1 96.62 40 ASP B C 1
ATOM 897 O O . ASP B 1 40 ? -2.113 -10.852 -7.367 1 96.62 40 ASP B O 1
ATOM 901 N N . ASP B 1 41 ? -0.531 -12.492 -7.512 1 97.81 41 ASP B N 1
ATOM 902 C CA . ASP B 1 41 ? 0.429 -11.766 -6.688 1 97.81 41 ASP B CA 1
ATOM 903 C C . ASP B 1 41 ? 0.949 -10.523 -7.414 1 97.81 41 ASP B C 1
ATOM 905 O O . ASP B 1 41 ? 1.14 -9.469 -6.797 1 97.81 41 ASP B O 1
ATOM 909 N N . ALA B 1 42 ? 1.148 -10.641 -8.688 1 98.12 42 ALA B N 1
ATOM 910 C CA . ALA B 1 42 ? 1.627 -9.516 -9.484 1 98.12 42 ALA B CA 1
ATOM 911 C C . ALA B 1 42 ? 0.605 -8.383 -9.5 1 98.12 42 ALA B C 1
ATOM 913 O O . ALA B 1 42 ? 0.968 -7.207 -9.391 1 98.12 42 ALA B O 1
ATOM 914 N N . GLU B 1 43 ? -0.687 -8.773 -9.57 1 97.19 43 GLU B N 1
ATOM 915 C CA . GLU B 1 43 ? -1.755 -7.781 -9.539 1 97.19 43 GLU B CA 1
ATOM 916 C C . GLU B 1 43 ? -1.836 -7.098 -8.18 1 97.19 43 GLU B C 1
ATOM 918 O O . GLU B 1 43 ? -1.985 -5.875 -8.102 1 97.19 43 GLU B O 1
ATOM 923 N N . GLU B 1 44 ? -1.715 -7.883 -7.188 1 97.62 44 GLU B N 1
ATOM 924 C CA . GLU B 1 44 ? -1.699 -7.34 -5.832 1 97.62 44 GLU B CA 1
ATOM 925 C C . GLU B 1 44 ? -0.498 -6.422 -5.621 1 97.62 44 GLU B C 1
ATOM 927 O O . GLU B 1 44 ? -0.633 -5.332 -5.059 1 97.62 44 GLU B O 1
ATOM 932 N N . GLY B 1 45 ? 0.659 -6.832 -6.059 1 98.5 45 GLY B N 1
ATOM 933 C CA . GLY B 1 45 ? 1.858 -6.012 -5.961 1 98.5 45 GLY B CA 1
ATOM 934 C C . GLY B 1 45 ? 1.729 -4.676 -6.664 1 98.5 45 GLY B C 1
ATOM 935 O O . GLY B 1 45 ? 2.139 -3.645 -6.129 1 98.5 45 GLY B O 1
ATOM 936 N N . LYS B 1 46 ? 1.131 -4.695 -7.805 1 98.44 46 LYS B N 1
ATOM 937 C CA . LYS B 1 46 ? 0.897 -3.463 -8.555 1 98.44 46 LYS B CA 1
ATOM 938 C C . LYS B 1 46 ? -0.045 -2.531 -7.797 1 98.44 46 LYS B C 1
ATOM 940 O O . LYS B 1 46 ? 0.152 -1.314 -7.785 1 98.44 46 LYS B O 1
ATOM 945 N N . ALA B 1 47 ? -1.076 -3.111 -7.172 1 98 47 ALA B N 1
ATOM 946 C CA . ALA B 1 47 ? -2.023 -2.32 -6.391 1 98 47 ALA B CA 1
ATOM 947 C C . ALA B 1 47 ? -1.341 -1.674 -5.188 1 98 47 ALA B C 1
ATOM 949 O O . ALA B 1 47 ? -1.603 -0.512 -4.871 1 98 47 ALA B O 1
ATOM 950 N N . ILE B 1 48 ? -0.461 -2.42 -4.574 1 98.5 48 ILE B N 1
ATOM 951 C CA . ILE B 1 48 ? 0.28 -1.908 -3.426 1 98.5 48 ILE B CA 1
ATOM 952 C C . ILE B 1 48 ? 1.194 -0.769 -3.867 1 98.5 48 ILE B C 1
ATOM 954 O O . ILE B 1 48 ? 1.228 0.29 -3.236 1 98.5 48 ILE B O 1
ATOM 958 N N . LEU B 1 49 ? 1.845 -1.01 -4.922 1 98.5 49 LEU B N 1
ATOM 959 C CA . LEU B 1 49 ? 2.76 -0.005 -5.453 1 98.5 49 LEU B CA 1
ATOM 960 C C . LEU B 1 49 ? 2.014 1.274 -5.816 1 98.5 49 LEU B C 1
ATOM 962 O O . LEU B 1 49 ? 2.479 2.375 -5.516 1 98.5 49 LEU B O 1
ATOM 966 N N . ALA B 1 50 ? 0.889 1.126 -6.426 1 98.25 50 ALA B N 1
ATOM 967 C CA . ALA B 1 50 ? 0.061 2.279 -6.77 1 98.25 50 ALA B CA 1
ATOM 968 C C . ALA B 1 50 ? -0.39 3.021 -5.516 1 98.25 50 ALA B C 1
ATOM 970 O O . ALA B 1 50 ? -0.415 4.254 -5.488 1 98.25 50 ALA B O 1
ATOM 971 N N . ALA B 1 51 ? -0.709 2.338 -4.543 1 98.38 51 ALA B N 1
ATOM 972 C CA . ALA B 1 51 ? -1.136 2.926 -3.275 1 98.38 51 ALA B CA 1
ATOM 973 C C . ALA B 1 51 ? 0.01 3.682 -2.609 1 98.38 51 ALA B C 1
ATOM 975 O O . ALA B 1 51 ? -0.195 4.762 -2.047 1 98.38 51 ALA B O 1
ATOM 976 N N . PHE B 1 52 ? 1.238 3.098 -2.674 1 98.12 52 PHE B N 1
ATOM 977 C CA . PHE B 1 52 ? 2.408 3.803 -2.162 1 98.12 52 PHE B CA 1
ATOM 978 C C . PHE B 1 52 ? 2.584 5.141 -2.867 1 98.12 52 PHE B C 1
ATOM 980 O O . PHE B 1 52 ? 2.814 6.164 -2.217 1 98.12 52 PHE B O 1
ATOM 987 N N . ALA B 1 53 ? 2.432 5.102 -4.121 1 97.62 53 ALA B N 1
ATOM 988 C CA . ALA B 1 53 ? 2.607 6.316 -4.914 1 97.62 53 ALA B CA 1
ATOM 989 C C . ALA B 1 53 ? 1.568 7.371 -4.539 1 97.62 53 ALA B C 1
ATOM 991 O O . ALA B 1 53 ? 1.891 8.555 -4.418 1 97.62 53 ALA B O 1
ATOM 992 N N . MET B 1 54 ? 0.361 6.965 -4.371 1 96 54 MET B N 1
ATOM 993 C CA . MET B 1 54 ? -0.721 7.863 -3.986 1 96 54 MET B CA 1
ATOM 994 C C . MET B 1 54 ? -0.462 8.469 -2.611 1 96 54 MET B C 1
ATOM 996 O O . MET B 1 54 ? -0.621 9.68 -2.422 1 96 54 MET B O 1
ATOM 1000 N N . ARG B 1 55 ? -0.036 7.652 -1.735 1 95.38 55 ARG B N 1
ATOM 1001 C CA . ARG B 1 55 ? 0.225 8.117 -0.375 1 95.38 55 ARG B CA 1
ATOM 1002 C C . ARG B 1 55 ? 1.38 9.109 -0.347 1 95.38 55 ARG B C 1
ATOM 1004 O O . ARG B 1 55 ? 1.323 10.109 0.366 1 95.38 55 ARG B O 1
ATOM 1011 N N . ASP B 1 56 ? 2.438 8.836 -1.096 1 94.88 56 ASP B N 1
ATOM 1012 C CA . ASP B 1 56 ? 3.58 9.742 -1.155 1 94.88 56 ASP B CA 1
ATOM 1013 C C . ASP B 1 56 ? 3.17 11.109 -1.7 1 94.88 56 ASP B C 1
ATOM 1015 O O . ASP B 1 56 ? 3.643 12.141 -1.222 1 94.88 56 ASP B O 1
ATOM 1019 N N . LYS B 1 57 ? 2.342 11.062 -2.629 1 93.06 57 LYS B N 1
ATOM 1020 C CA . LYS B 1 57 ? 1.862 12.312 -3.203 1 93.06 57 LYS B CA 1
ATOM 1021 C C . LYS B 1 57 ? 1.066 13.117 -2.182 1 93.06 57 LYS B C 1
ATOM 1023 O O . LYS B 1 57 ? 1.203 14.344 -2.104 1 93.06 57 LYS B O 1
ATOM 1028 N N . GLU B 1 58 ? 0.271 12.492 -1.409 1 90.19 58 GLU B N 1
ATOM 1029 C CA . GLU B 1 58 ? -0.535 13.156 -0.387 1 90.19 58 GLU B CA 1
ATOM 1030 C C . GLU B 1 58 ? 0.345 13.766 0.7 1 90.19 58 GLU B C 1
ATOM 1032 O O . GLU B 1 58 ? 0.061 14.859 1.194 1 90.19 58 GLU B O 1
ATOM 1037 N N . GLU B 1 59 ? 1.365 13.055 1.062 1 88.69 59 GLU B N 1
ATOM 1038 C CA . GLU B 1 59 ? 2.281 13.547 2.086 1 88.69 59 GLU B CA 1
ATOM 1039 C C . GLU B 1 59 ? 3.049 14.766 1.6 1 88.69 59 GLU B C 1
ATOM 1041 O O . GLU B 1 59 ? 3.305 15.695 2.373 1 88.69 59 GLU B O 1
ATOM 1046 N N . GLU B 1 60 ? 3.402 14.711 0.39 1 88.19 60 GLU B N 1
ATOM 1047 C CA . GLU B 1 60 ? 4.098 15.859 -0.191 1 88.19 60 GLU B CA 1
ATOM 1048 C C . GLU B 1 60 ? 3.201 17.094 -0.211 1 88.19 60 GLU B C 1
ATOM 1050 O O . GLU B 1 60 ? 3.662 18.203 0.049 1 88.19 60 GLU B O 1
ATOM 1055 N N . ASP B 1 61 ? 1.934 16.875 -0.497 1 86.69 61 ASP B N 1
ATOM 1056 C CA . ASP B 1 61 ? 0.973 17.969 -0.574 1 86.69 61 ASP B CA 1
ATOM 1057 C C . ASP B 1 61 ? 0.698 18.547 0.809 1 86.69 61 ASP B C 1
ATOM 1059 O O . ASP B 1 61 ? 0.546 19.766 0.956 1 86.69 61 ASP B O 1
ATOM 1063 N N . LYS B 1 62 ? 0.645 17.766 1.759 1 83.38 62 LYS B N 1
ATOM 1064 C CA . LYS B 1 62 ? 0.445 18.219 3.133 1 83.38 62 LYS B CA 1
ATOM 1065 C C . LYS B 1 62 ? 1.644 19.031 3.625 1 83.38 62 LYS B C 1
ATOM 1067 O O . LYS B 1 62 ? 1.479 20.016 4.332 1 83.38 62 LYS B O 1
ATOM 1072 N N . ALA B 1 63 ? 2.818 18.531 3.283 1 79.94 63 ALA B N 1
ATOM 1073 C CA . ALA B 1 63 ? 4.047 19.219 3.699 1 79.94 63 ALA B CA 1
ATOM 1074 C C . ALA B 1 63 ? 4.172 20.578 3.035 1 79.94 63 ALA B C 1
ATOM 1076 O O . ALA B 1 63 ? 4.641 21.531 3.652 1 79.94 63 ALA B O 1
ATOM 1077 N N . ALA B 1 64 ? 3.717 20.641 1.895 1 82.12 64 ALA B N 1
ATOM 1078 C CA . ALA B 1 64 ? 3.793 21.891 1.156 1 82.12 64 ALA B CA 1
ATOM 1079 C C . ALA B 1 64 ? 2.781 22.906 1.688 1 82.12 64 ALA B C 1
ATOM 1081 O O . ALA B 1 64 ? 3.07 24.109 1.76 1 82.12 64 ALA B O 1
ATOM 1082 N N . ASN B 1 65 ? 1.746 22.312 2.088 1 76.44 65 ASN B N 1
ATOM 1083 C CA . ASN B 1 65 ? 0.71 23.203 2.607 1 76.44 65 ASN B CA 1
ATOM 1084 C C . ASN B 1 65 ? 1.006 23.625 4.043 1 76.44 65 ASN B C 1
ATOM 1086 O O . ASN B 1 65 ? 0.61 24.719 4.465 1 76.44 65 ASN B O 1
ATOM 1090 N N . ASN B 1 66 ? 1.55 22.703 4.781 1 63.25 66 ASN B N 1
ATOM 1091 C CA . ASN B 1 66 ? 1.909 23.094 6.141 1 63.25 66 ASN B CA 1
ATOM 1092 C C . ASN B 1 66 ? 3.062 24.094 6.152 1 63.25 66 ASN B C 1
ATOM 1094 O O . ASN B 1 66 ? 3.232 24.844 7.117 1 63.25 66 ASN B O 1
ATOM 1098 N N . LYS B 1 67 ? 3.896 24.078 5.32 1 60.16 67 LYS B N 1
ATOM 1099 C CA . LYS B 1 67 ? 4.965 25.062 5.246 1 60.16 67 LYS B CA 1
ATOM 1100 C C . LYS B 1 67 ? 4.402 26.469 5.059 1 60.16 67 LYS B C 1
ATOM 1102 O O . LYS B 1 67 ? 5.008 27.453 5.492 1 60.16 67 LYS B O 1
ATOM 1107 N N . THR B 1 68 ? 3.369 26.5 4.355 1 54.06 68 THR B N 1
ATOM 1108 C CA . THR B 1 68 ? 2.914 27.859 4.145 1 54.06 68 THR B CA 1
ATOM 1109 C C . THR B 1 68 ? 2.346 28.453 5.434 1 54.06 68 THR B C 1
ATOM 1111 O O . THR B 1 68 ? 2.285 29.672 5.598 1 54.06 68 THR B O 1
ATOM 1114 N N . ASN B 1 69 ? 1.743 27.594 6.25 1 46.44 69 ASN B N 1
ATOM 1115 C CA . ASN B 1 69 ? 1.122 28.266 7.387 1 46.44 69 ASN B CA 1
ATOM 1116 C C . ASN B 1 69 ? 2.16 28.703 8.414 1 46.44 69 ASN B C 1
ATOM 1118 O O . ASN B 1 69 ? 1.82 29.328 9.422 1 46.44 69 ASN B O 1
ATOM 1122 N N . SER B 1 70 ? 3.275 28.062 8.391 1 55.81 70 SER B N 1
ATOM 1123 C CA . SER B 1 70 ? 4.18 28.453 9.469 1 55.81 70 SER B CA 1
ATOM 1124 C C . SER B 1 70 ? 4.715 29.859 9.266 1 55.81 70 SER B C 1
ATOM 1126 O O . SER B 1 70 ? 5.258 30.469 10.195 1 55.81 70 SER B O 1
ATOM 1128 N N . SER B 1 71 ? 4.887 30.172 8.039 1 50.34 71 SER B N 1
ATOM 1129 C CA . SER B 1 71 ? 5.746 31.344 7.945 1 50.34 71 SER B CA 1
ATOM 1130 C C . SER B 1 71 ? 4.973 32.625 8.266 1 50.34 71 SER B C 1
ATOM 1132 O O . SER B 1 71 ? 5.555 33.719 8.328 1 50.34 71 SER B O 1
ATOM 1134 N N . SER B 1 72 ? 3.65 32.5 8.117 1 48.5 72 SER B N 1
ATOM 1135 C CA . SER B 1 72 ? 3.238 33.875 8.016 1 48.5 72 SER B CA 1
ATOM 1136 C C . SER B 1 72 ? 3.297 34.594 9.367 1 48.5 72 SER B C 1
ATOM 1138 O O . SER B 1 72 ? 2.852 35.719 9.508 1 48.5 72 SER B O 1
ATOM 1140 N N . GLY B 1 73 ? 3.445 33.844 10.391 1 43.97 73 GLY B N 1
ATOM 1141 C CA . GLY B 1 73 ? 3.158 34.656 11.562 1 43.97 73 GLY B CA 1
ATOM 1142 C C . GLY B 1 73 ? 4.234 35.688 11.852 1 43.97 73 GLY B C 1
ATOM 1143 O O . GLY B 1 73 ? 4.176 36.375 12.867 1 43.97 73 GLY B O 1
ATOM 1144 N N . SER B 1 74 ? 5.395 35.5 11.219 1 49.25 74 SER B N 1
ATOM 1145 C CA . SER B 1 74 ? 6.391 36.312 11.906 1 49.25 74 SER B CA 1
ATOM 1146 C C . SER B 1 74 ? 6.281 37.781 11.508 1 49.25 74 SER B C 1
ATOM 1148 O O . SER B 1 74 ? 7.223 38.562 11.703 1 49.25 74 SER B O 1
ATOM 1150 N N . LYS B 1 75 ? 5.336 38.062 10.516 1 46.56 75 LYS B N 1
ATOM 1151 C CA . LYS B 1 75 ? 5.641 39.438 10.18 1 46.56 75 LYS B CA 1
ATOM 1152 C C . LYS B 1 75 ? 5.246 40.375 11.32 1 46.56 75 LYS B C 1
ATOM 1154 O O . LYS B 1 75 ? 4.059 40.594 11.586 1 46.56 75 LYS B O 1
ATOM 1159 N N . SER B 1 76 ? 5.824 40.25 12.609 1 47.56 76 SER B N 1
ATOM 1160 C CA . SER B 1 76 ? 5.758 41.375 13.547 1 47.56 76 SER B CA 1
ATOM 1161 C C . SER B 1 76 ? 6.285 42.656 12.922 1 47.56 76 SER B C 1
ATOM 1163 O O . SER B 1 76 ? 7.441 42.719 12.5 1 47.56 76 SER B O 1
ATOM 1165 N N . GLY B 1 77 ? 5.734 43.188 11.789 1 31.16 77 GLY B N 1
ATOM 1166 C CA . GLY B 1 77 ? 5.91 44.625 11.836 1 31.16 77 GLY B CA 1
ATOM 1167 C C . GLY B 1 77 ? 5.168 45.281 12.984 1 31.16 77 GLY B C 1
ATOM 1168 O O . GLY B 1 77 ? 4.258 44.688 13.562 1 31.16 77 GLY B O 1
#

Foldseek 3Di:
DPPLLVLQDDDDPLLQVVQVVLPGDCSQLVVVVADSPDPVSVVVSRVVSVVVSVVVVVVVVVVVVVVVVPPPPPPDD/DPPLLVLQDDDDPLLQVVQVVLPGDCSQLVVVVADSPDPVSVVVSRVVSVVVSVVVVVVVVVVVVVVVVPPPPPPPD

Solvent-accessible surface area (backbone atoms only — not comparable to full-atom values): 8778 Å² total; per-residue (Å²): 129,65,77,56,41,77,61,53,70,94,64,55,72,62,36,46,53,55,29,49,76,50,70,26,49,45,42,40,26,49,76,72,74,35,47,62,86,38,68,71,38,38,54,50,46,51,52,38,41,51,48,52,38,52,50,53,52,51,52,51,52,51,53,55,53,51,56,60,64,62,61,64,67,69,73,69,129,128,64,78,56,40,76,61,52,71,93,63,57,74,63,36,46,55,57,29,49,75,51,70,25,50,45,43,39,25,49,76,73,74,35,48,62,85,37,68,71,38,38,52,49,46,50,53,37,42,50,49,51,37,53,51,54,51,52,52,52,52,50,53,57,53,52,53,58,67,63,59,63,70,64,71,75,120

Radius of gyration: 19.1 Å; Cα contacts (8 Å, |Δi|>4): 117; chains: 2; bounding box: 62×60×36 Å

Organism: Metarhizium robertsii (stra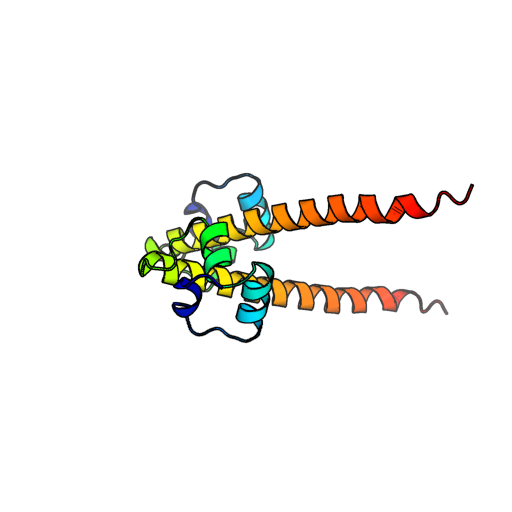in ARSEF 23 / AT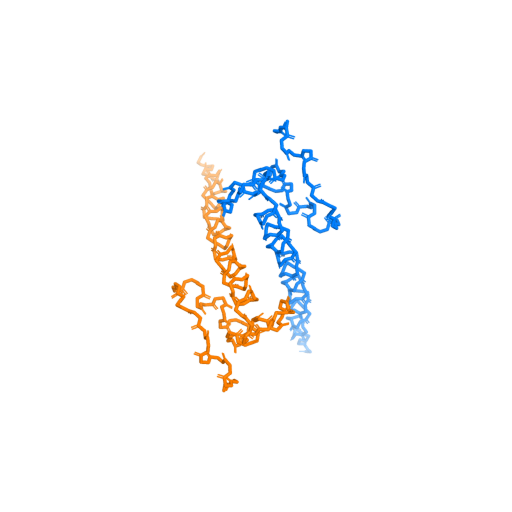CC MYA-3075) (NCBI:txid655844)